Protein AF-F7S5W4-F1 (afdb_monomer_lite)

pLDDT: mean 84.62, std 13.8, range [49.19, 97.88]

Radius of gyration: 16.65 Å; chains: 1; bounding box: 28×37×46 Å

Structure (mmCIF, N/CA/C/O backbone):
data_AF-F7S5W4-F1
#
_entry.id   AF-F7S5W4-F1
#
loop_
_atom_site.group_PDB
_atom_site.id
_atom_site.type_symbol
_atom_site.label_atom_id
_atom_site.label_alt_id
_atom_site.label_comp_id
_atom_site.label_asym_id
_atom_site.labe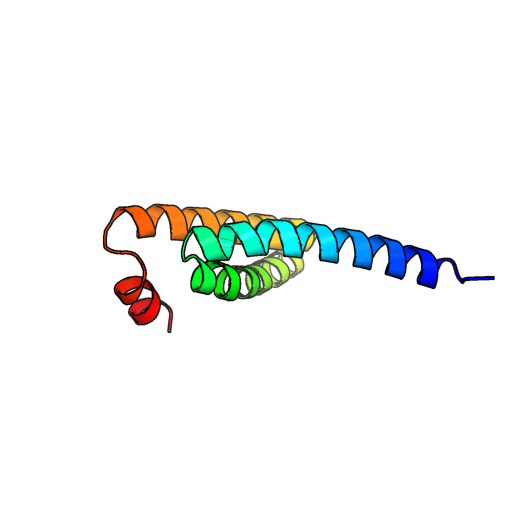l_entity_id
_atom_site.label_seq_id
_atom_site.pdbx_PDB_ins_code
_atom_site.Cartn_x
_atom_site.Cartn_y
_atom_site.Cartn_z
_atom_site.occupancy
_atom_site.B_iso_or_equiv
_atom_site.auth_seq_id
_atom_site.auth_comp_id
_atom_site.auth_asym_id
_atom_site.auth_atom_id
_atom_site.pdbx_PDB_model_num
ATOM 1 N N . MET A 1 1 ? 15.242 20.021 -23.450 1.00 71.19 1 MET A N 1
ATOM 2 C CA . MET A 1 1 ? 14.215 18.959 -23.553 1.00 71.19 1 MET A CA 1
ATOM 3 C C . MET A 1 1 ? 14.352 18.057 -22.336 1.00 71.19 1 MET A C 1
ATOM 5 O O . MET A 1 1 ? 15.481 17.756 -21.970 1.00 71.19 1 MET A O 1
ATOM 9 N N . PHE A 1 2 ? 13.257 17.702 -21.661 1.00 76.38 2 PHE A N 1
ATOM 10 C CA . PHE A 1 2 ? 13.307 16.795 -20.507 1.00 76.38 2 PHE A CA 1
ATOM 11 C C . PHE A 1 2 ? 13.799 15.408 -20.948 1.00 76.38 2 PHE A C 1
ATOM 13 O O . PHE A 1 2 ? 13.385 14.915 -21.994 1.00 76.38 2 PHE A O 1
ATOM 20 N N . SER A 1 3 ? 14.683 14.785 -20.164 1.00 88.94 3 SER A N 1
ATOM 21 C CA . SER A 1 3 ? 15.078 13.389 -20.391 1.00 88.94 3 SER A CA 1
ATOM 22 C C . SER A 1 3 ? 13.878 12.463 -20.166 1.00 88.94 3 SER A C 1
ATOM 24 O O . SER A 1 3 ? 13.040 12.744 -19.305 1.00 88.94 3 SER A O 1
ATOM 26 N N . ALA A 1 4 ? 13.816 11.336 -20.882 1.00 89.69 4 ALA A N 1
ATOM 27 C CA . ALA A 1 4 ? 12.793 10.304 -20.681 1.00 89.69 4 ALA A CA 1
ATOM 28 C C . ALA A 1 4 ? 12.708 9.847 -19.210 1.00 89.69 4 ALA A C 1
ATOM 30 O O . ALA A 1 4 ? 11.623 9.599 -18.690 1.00 89.69 4 ALA A O 1
ATOM 31 N N . PHE A 1 5 ? 13.843 9.836 -18.503 1.00 91.56 5 PHE A N 1
ATOM 32 C CA . PHE A 1 5 ? 13.892 9.581 -17.062 1.00 91.56 5 PHE A CA 1
ATOM 33 C C . PHE A 1 5 ? 13.095 10.615 -16.250 1.00 91.56 5 PHE A C 1
ATOM 35 O O . PHE A 1 5 ? 12.330 10.256 -15.359 1.00 91.56 5 PHE A O 1
ATOM 42 N N . MET A 1 6 ? 13.236 11.900 -16.587 1.00 94.50 6 MET A N 1
ATOM 43 C CA . MET A 1 6 ? 12.578 12.999 -15.878 1.00 94.50 6 MET A CA 1
ATOM 44 C C . MET A 1 6 ? 11.060 12.970 -16.095 1.00 94.50 6 MET A C 1
ATOM 46 O O . MET A 1 6 ? 10.308 13.241 -15.163 1.00 94.50 6 MET A O 1
ATOM 50 N N . LEU A 1 7 ? 10.609 12.577 -17.292 1.00 95.31 7 LEU A N 1
ATOM 51 C CA . LEU A 1 7 ? 9.188 12.372 -17.591 1.00 95.31 7 LEU A CA 1
ATOM 52 C C . LEU A 1 7 ? 8.593 11.214 -16.780 1.00 95.31 7 LEU A C 1
ATOM 54 O O . LEU A 1 7 ? 7.533 11.379 -16.180 1.00 95.31 7 LEU A O 1
ATOM 58 N N . ASN A 1 8 ? 9.290 10.076 -16.698 1.00 94.88 8 ASN A N 1
ATOM 59 C CA . ASN A 1 8 ? 8.838 8.940 -15.890 1.00 94.88 8 ASN A CA 1
ATOM 60 C C . ASN A 1 8 ? 8.782 9.282 -14.397 1.00 94.88 8 ASN A C 1
ATOM 62 O O . ASN A 1 8 ? 7.829 8.901 -13.721 1.00 94.88 8 ASN A O 1
ATOM 66 N N . ALA A 1 9 ? 9.767 10.028 -13.888 1.00 95.00 9 ALA A N 1
ATOM 67 C CA . ALA A 1 9 ? 9.778 10.483 -12.500 1.00 95.00 9 ALA A CA 1
ATOM 68 C C . ALA A 1 9 ? 8.587 11.406 -12.195 1.00 95.00 9 ALA A C 1
ATOM 70 O O . ALA A 1 9 ? 7.905 11.213 -11.189 1.00 95.00 9 ALA A O 1
ATOM 71 N N . TRP A 1 10 ? 8.291 12.357 -13.087 1.00 96.06 10 TRP A N 1
ATOM 72 C CA . TRP A 1 10 ? 7.116 13.226 -12.970 1.00 96.06 10 TRP A CA 1
ATOM 73 C C . TRP A 1 10 ? 5.804 12.439 -13.003 1.00 96.06 10 TRP A C 1
ATOM 75 O O . TRP A 1 10 ? 4.935 12.662 -12.161 1.00 96.06 10 TRP A O 1
ATOM 85 N N . ALA A 1 11 ? 5.670 11.491 -13.933 1.00 96.25 11 ALA A N 1
ATOM 86 C CA . ALA A 1 11 ? 4.479 10.656 -14.043 1.00 96.25 11 ALA A CA 1
ATOM 87 C C . ALA A 1 11 ? 4.271 9.795 -12.787 1.00 96.25 11 ALA A C 1
ATOM 89 O O . ALA A 1 11 ? 3.190 9.807 -12.199 1.00 96.25 11 ALA A O 1
ATOM 90 N N . ALA A 1 12 ? 5.317 9.100 -12.332 1.00 96.19 12 ALA A N 1
ATOM 91 C CA . ALA A 1 12 ? 5.263 8.282 -11.125 1.00 96.19 12 ALA A CA 1
ATOM 92 C C . ALA A 1 12 ? 4.959 9.129 -9.878 1.00 96.19 12 ALA A C 1
ATOM 94 O O . ALA A 1 12 ? 4.101 8.756 -9.079 1.00 96.19 12 ALA A O 1
ATOM 95 N N . GLY A 1 13 ? 5.602 10.291 -9.738 1.00 96.94 13 GLY A N 1
ATOM 96 C CA . GLY A 1 13 ? 5.380 11.208 -8.621 1.00 96.94 13 GLY A CA 1
ATOM 97 C C . GLY A 1 13 ? 3.942 11.721 -8.552 1.00 96.94 13 GLY A C 1
ATOM 98 O O . GLY A 1 13 ? 3.346 11.708 -7.478 1.00 96.94 13 GLY A O 1
ATOM 99 N N . LEU A 1 14 ? 3.351 12.102 -9.689 1.00 97.25 14 LEU A N 1
ATOM 100 C CA . LEU A 1 14 ? 1.953 12.545 -9.747 1.00 97.25 14 LEU A CA 1
ATOM 101 C C . LEU A 1 14 ? 0.978 11.427 -9.364 1.00 97.25 14 LEU A C 1
ATOM 103 O O . LEU A 1 14 ? 0.056 11.659 -8.581 1.00 97.25 14 LEU A O 1
ATOM 107 N N . ILE A 1 15 ? 1.204 10.209 -9.861 1.00 97.44 15 ILE A N 1
ATOM 108 C CA . ILE A 1 15 ? 0.379 9.045 -9.510 1.00 97.44 15 ILE A CA 1
ATOM 109 C C . ILE A 1 15 ? 0.457 8.772 -8.002 1.00 97.44 15 ILE A C 1
ATOM 111 O O . ILE A 1 15 ? -0.574 8.610 -7.343 1.00 97.44 15 ILE A O 1
ATOM 115 N N . VAL A 1 16 ? 1.664 8.762 -7.430 1.00 96.56 16 VAL A N 1
ATOM 116 C CA . VAL A 1 16 ? 1.863 8.534 -5.991 1.00 96.56 16 VAL A CA 1
ATOM 117 C C . VAL A 1 16 ? 1.254 9.665 -5.157 1.00 96.56 16 VAL A C 1
ATOM 119 O O . VAL A 1 16 ? 0.609 9.389 -4.152 1.00 96.56 16 VAL A O 1
ATOM 122 N N . ALA A 1 17 ? 1.378 10.925 -5.576 1.00 97.19 17 ALA A N 1
ATOM 123 C CA . ALA A 1 17 ? 0.818 12.065 -4.850 1.00 97.19 17 ALA A CA 1
ATOM 124 C C . ALA A 1 17 ? -0.717 12.007 -4.767 1.00 97.19 17 ALA A C 1
ATOM 126 O O . ALA A 1 17 ? -1.289 12.179 -3.689 1.00 97.19 17 ALA A O 1
ATOM 127 N N . VAL A 1 18 ? -1.386 11.711 -5.887 1.00 97.88 18 VAL A N 1
ATOM 128 C CA . VAL A 1 18 ? -2.852 11.585 -5.928 1.00 97.88 18 VAL A CA 1
ATOM 129 C C . VAL A 1 18 ? -3.316 10.393 -5.093 1.00 97.88 18 VAL A C 1
ATOM 131 O O . VAL A 1 18 ? -4.220 10.528 -4.267 1.00 97.88 18 VAL A O 1
ATOM 134 N N . THR A 1 19 ? -2.683 9.231 -5.267 1.00 96.81 19 THR A N 1
ATOM 135 C CA . THR A 1 19 ? -3.048 8.019 -4.516 1.00 96.81 19 THR A CA 1
ATOM 136 C C . THR A 1 19 ? -2.822 8.193 -3.013 1.00 96.81 19 THR A C 1
ATOM 138 O O . THR A 1 19 ? -3.725 7.891 -2.234 1.00 96.81 19 THR A O 1
ATOM 141 N N . ALA A 1 20 ? -1.683 8.751 -2.594 1.00 94.81 20 ALA A N 1
ATOM 142 C CA . ALA A 1 20 ? -1.388 9.031 -1.190 1.00 94.81 20 ALA A CA 1
ATOM 143 C C . ALA A 1 20 ? -2.378 10.032 -0.573 1.00 94.81 20 ALA A C 1
ATOM 145 O O . ALA A 1 20 ? -2.817 9.825 0.557 1.00 94.81 20 ALA A O 1
ATOM 146 N N . GLY A 1 21 ? -2.779 11.074 -1.311 1.00 96.31 21 GLY A N 1
ATOM 147 C CA . GLY A 1 21 ? -3.784 12.038 -0.853 1.00 96.31 21 GLY A CA 1
ATOM 148 C C . GLY A 1 21 ? -5.149 11.392 -0.600 1.00 96.31 21 GLY A C 1
ATOM 149 O O . GLY A 1 21 ? -5.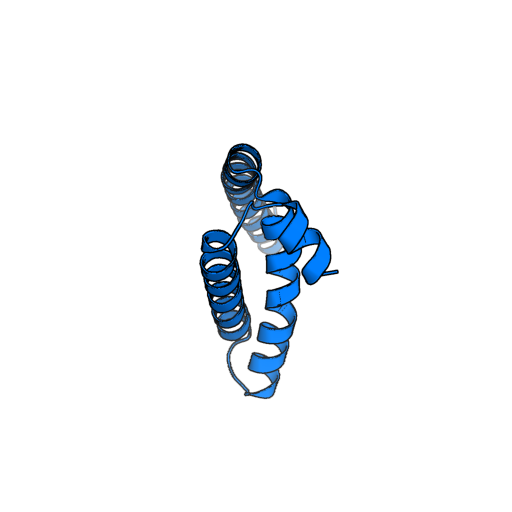735 11.571 0.469 1.00 96.31 21 GLY A O 1
ATOM 150 N N . VAL A 1 22 ? -5.632 10.581 -1.548 1.00 97.00 22 VAL A N 1
ATOM 151 C CA . VAL A 1 22 ? -6.919 9.874 -1.418 1.00 97.00 22 VAL A CA 1
ATOM 152 C C . VAL A 1 22 ? -6.873 8.853 -0.282 1.00 97.00 22 VAL A C 1
ATOM 154 O O . VAL A 1 22 ? -7.764 8.834 0.566 1.00 97.00 22 VAL A O 1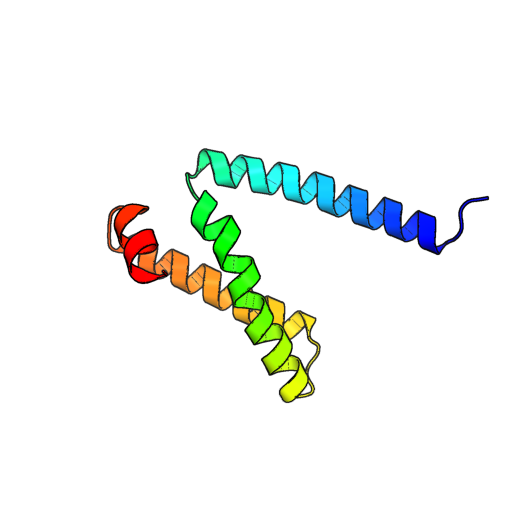
ATOM 157 N N . VAL A 1 23 ? -5.831 8.019 -0.226 1.00 94.25 23 VAL A N 1
ATOM 158 C CA . VAL A 1 23 ? -5.682 7.006 0.829 1.00 94.25 23 VAL A CA 1
ATOM 159 C C . VAL A 1 23 ? -5.553 7.670 2.201 1.00 94.25 23 VAL A C 1
ATOM 161 O O . VAL A 1 23 ? -6.238 7.262 3.137 1.00 94.25 23 VAL A O 1
ATOM 164 N N . GLY A 1 24 ? -4.745 8.727 2.316 1.00 92.81 24 GLY A N 1
ATOM 165 C CA . GLY A 1 24 ? -4.545 9.476 3.557 1.00 92.81 24 GLY A CA 1
ATOM 166 C C . GLY A 1 24 ? -5.843 10.066 4.111 1.00 92.81 24 GLY A C 1
ATOM 167 O O . GLY A 1 24 ? -6.106 9.945 5.307 1.00 92.81 24 GLY A O 1
ATOM 168 N N . PHE A 1 25 ? -6.703 10.611 3.247 1.00 94.94 25 PHE A N 1
ATOM 169 C CA . PHE A 1 25 ? -8.022 11.111 3.645 1.00 94.94 25 PHE A CA 1
ATOM 170 C C . PHE A 1 25 ? -8.872 10.026 4.330 1.00 94.94 25 PHE A C 1
ATOM 172 O O . PHE A 1 25 ? -9.414 10.245 5.416 1.00 94.94 25 PHE A O 1
ATOM 179 N N . PHE A 1 26 ? -8.934 8.821 3.753 1.00 91.31 26 PHE A N 1
ATOM 180 C CA . PHE A 1 26 ? -9.666 7.700 4.356 1.00 91.31 26 PHE A CA 1
ATOM 181 C C . PHE A 1 26 ? -9.007 7.161 5.626 1.00 91.31 26 PHE A C 1
ATOM 183 O O . PHE A 1 26 ? -9.715 6.748 6.546 1.00 91.31 26 PHE A O 1
ATOM 190 N N . VAL A 1 27 ? -7.674 7.161 5.690 1.00 90.62 27 VAL A N 1
ATOM 191 C CA . VAL A 1 27 ? -6.922 6.749 6.883 1.00 90.62 27 VAL A CA 1
ATOM 192 C C . VAL A 1 27 ? -7.268 7.644 8.073 1.00 90.62 27 VAL A C 1
ATOM 194 O O . VAL A 1 27 ? -7.535 7.120 9.155 1.00 90.62 27 VAL A O 1
ATOM 197 N N . VAL A 1 28 ? -7.332 8.964 7.869 1.00 92.06 28 VAL A N 1
ATOM 198 C CA . VAL A 1 28 ? -7.709 9.930 8.914 1.00 92.06 28 VAL A CA 1
ATOM 199 C C . VAL A 1 28 ? -9.163 9.735 9.341 1.00 92.06 28 VAL A C 1
ATOM 201 O O . VAL A 1 28 ? -9.429 9.591 10.532 1.00 92.06 28 VAL A O 1
ATOM 204 N N . LEU A 1 29 ? -10.100 9.653 8.389 1.00 91.44 29 LEU A N 1
ATOM 205 C CA . LEU A 1 29 ? -11.524 9.465 8.699 1.00 91.44 29 LEU A CA 1
ATOM 206 C C . LEU A 1 29 ? -11.821 8.157 9.447 1.00 91.44 29 LEU A C 1
ATOM 208 O O . LEU A 1 29 ? -12.776 8.099 10.217 1.00 91.44 29 LEU A O 1
ATOM 212 N N . ARG A 1 30 ? -11.033 7.102 9.212 1.00 84.81 30 ARG A N 1
ATOM 213 C CA . ARG A 1 30 ? -11.195 5.796 9.872 1.00 84.81 30 ARG A CA 1
ATOM 214 C C . ARG A 1 30 ? -10.381 5.639 11.158 1.00 84.81 30 ARG A C 1
ATOM 216 O O . ARG A 1 30 ? -10.458 4.568 11.753 1.00 84.81 30 ARG A O 1
ATOM 223 N N . GLY A 1 31 ? -9.580 6.631 11.556 1.00 84.69 31 GLY A N 1
ATOM 224 C CA . GLY A 1 31 ? -8.653 6.491 12.690 1.00 84.69 31 GLY A CA 1
ATOM 225 C C . GLY A 1 31 ? -7.586 5.404 12.477 1.00 84.69 31 GLY A C 1
ATOM 226 O O . GLY A 1 31 ? -7.033 4.864 13.425 1.00 84.69 31 GLY A O 1
ATOM 227 N N . ALA A 1 32 ? -7.281 5.042 11.228 1.00 84.56 32 ALA A N 1
ATOM 228 C CA . ALA A 1 32 ? -6.438 3.890 10.893 1.00 84.56 32 ALA A CA 1
ATOM 229 C C . ALA A 1 32 ? -4.951 4.256 10.695 1.00 84.56 32 ALA A C 1
ATOM 231 O O . ALA A 1 32 ? -4.242 3.596 9.931 1.00 84.56 32 ALA A O 1
ATOM 232 N N . SER A 1 33 ? -4.468 5.321 11.342 1.00 85.31 33 SER A N 1
ATOM 233 C CA . SER A 1 33 ? -3.116 5.871 11.137 1.00 85.31 33 SER A CA 1
ATOM 234 C C . SER A 1 33 ? -2.007 4.868 11.466 1.00 85.31 33 SER A C 1
ATOM 236 O O . SER A 1 33 ? -1.043 4.749 10.711 1.00 85.31 33 SER A O 1
ATOM 238 N N . PHE A 1 34 ? -2.175 4.084 12.534 1.00 82.06 34 PHE A N 1
ATOM 239 C CA . PHE A 1 34 ? -1.222 3.040 12.910 1.00 82.06 34 PHE A CA 1
ATOM 240 C C . PHE A 1 34 ? -1.129 1.939 11.847 1.00 82.06 34 PHE A C 1
ATOM 242 O O . PHE A 1 34 ? -0.035 1.575 11.425 1.00 82.06 34 PHE A O 1
ATOM 249 N N . ALA A 1 35 ? -2.273 1.452 11.355 1.00 83.88 35 ALA A N 1
ATOM 250 C CA . ALA A 1 35 ? -2.311 0.450 10.293 1.00 83.88 35 ALA A CA 1
ATOM 251 C C . ALA A 1 35 ? -1.651 0.968 9.004 1.00 83.88 35 ALA A C 1
ATOM 253 O O . ALA A 1 35 ? -0.905 0.233 8.359 1.00 83.88 35 ALA A O 1
ATOM 254 N N . ALA A 1 36 ? -1.871 2.241 8.659 1.00 87.31 36 ALA A N 1
ATOM 255 C CA . ALA A 1 36 ? -1.238 2.875 7.505 1.00 87.31 36 ALA A CA 1
ATOM 256 C C . ALA A 1 36 ? 0.291 2.989 7.643 1.00 87.31 36 ALA A C 1
ATOM 258 O O . ALA A 1 36 ? 0.997 2.893 6.641 1.00 87.31 36 ALA A O 1
ATOM 259 N N . HIS A 1 37 ? 0.805 3.160 8.864 1.00 86.94 37 HIS A N 1
ATOM 260 C CA . HIS A 1 37 ? 2.243 3.196 9.124 1.00 86.94 37 HIS A CA 1
ATOM 261 C C . HIS A 1 37 ? 2.870 1.797 9.165 1.00 86.94 37 HIS A C 1
ATOM 263 O O . HIS A 1 37 ? 3.905 1.586 8.544 1.00 86.94 37 HIS A O 1
ATOM 269 N N . ALA A 1 38 ? 2.245 0.844 9.863 1.00 87.50 38 ALA A N 1
ATOM 270 C CA . ALA A 1 38 ? 2.811 -0.480 10.133 1.00 87.50 38 ALA A CA 1
ATOM 271 C C . ALA A 1 38 ? 2.743 -1.435 8.930 1.00 87.50 38 ALA A C 1
ATOM 273 O O . ALA A 1 38 ? 3.646 -2.249 8.725 1.00 87.50 38 ALA A O 1
ATOM 274 N N . LEU A 1 39 ? 1.688 -1.342 8.115 1.00 88.19 39 LEU A N 1
ATOM 275 C CA . LEU A 1 39 ? 1.460 -2.275 7.011 1.00 88.19 39 LEU A CA 1
ATOM 276 C C . LEU A 1 39 ? 2.597 -2.271 5.965 1.00 88.19 39 LEU A C 1
ATOM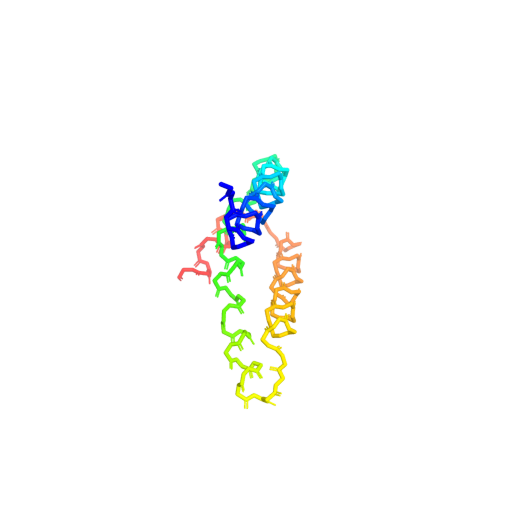 278 O O . LEU A 1 39 ? 3.057 -3.362 5.628 1.00 88.19 39 LEU A O 1
ATOM 282 N N . PRO A 1 40 ? 3.119 -1.118 5.488 1.00 88.81 40 PRO A N 1
ATOM 283 C CA . PRO A 1 40 ? 4.252 -1.091 4.560 1.00 88.81 40 PRO A CA 1
ATOM 284 C C . PRO A 1 40 ? 5.494 -1.815 5.091 1.00 88.81 40 PRO A C 1
ATOM 286 O O . PRO A 1 40 ? 6.088 -2.611 4.362 1.00 88.81 40 PRO A O 1
ATOM 289 N N . LEU A 1 41 ? 5.847 -1.611 6.367 1.00 88.75 41 LEU A N 1
ATOM 290 C CA . LEU A 1 41 ? 6.999 -2.272 6.994 1.00 88.75 41 LEU A CA 1
ATOM 291 C C . LEU A 1 41 ? 6.834 -3.795 7.005 1.00 88.75 41 LEU A C 1
ATOM 293 O O . LEU A 1 41 ? 7.790 -4.516 6.730 1.00 88.75 41 LEU A O 1
ATOM 297 N N . GLY A 1 42 ? 5.612 -4.279 7.241 1.00 87.31 42 GLY A N 1
ATOM 298 C CA . GLY A 1 42 ? 5.285 -5.703 7.178 1.00 87.31 42 GLY A CA 1
ATOM 299 C C . GLY A 1 42 ? 5.403 -6.317 5.777 1.00 87.31 42 GLY A C 1
ATOM 300 O O . GLY A 1 42 ? 5.556 -7.531 5.660 1.00 87.31 42 GLY A O 1
ATOM 301 N N . THR A 1 43 ? 5.384 -5.515 4.705 1.00 90.00 43 THR A N 1
ATOM 302 C CA . THR A 1 43 ? 5.506 -6.027 3.327 1.00 90.00 43 THR A CA 1
ATOM 303 C C . THR A 1 43 ? 6.947 -6.223 2.852 1.00 90.00 43 THR A C 1
ATOM 305 O O . THR A 1 43 ? 7.183 -7.066 1.983 1.00 90.00 43 THR A O 1
ATOM 308 N N . PHE A 1 44 ? 7.928 -5.515 3.428 1.00 90.00 44 PHE A N 1
ATOM 309 C CA . PHE A 1 44 ? 9.339 -5.656 3.037 1.00 90.00 44 PHE A CA 1
ATOM 310 C C . PHE A 1 44 ? 9.911 -7.064 3.276 1.00 90.00 44 PHE A C 1
ATOM 312 O O . PHE A 1 44 ? 10.568 -7.583 2.369 1.00 90.00 44 PHE A O 1
ATOM 319 N N . PRO A 1 45 ? 9.629 -7.743 4.409 1.00 91.00 45 PRO A N 1
ATOM 320 C CA . PRO A 1 45 ? 9.991 -9.148 4.587 1.00 91.00 45 PRO A CA 1
ATOM 321 C C . PRO A 1 45 ? 9.404 -10.058 3.501 1.00 91.00 45 PRO A C 1
ATOM 323 O O . PRO A 1 45 ? 10.074 -10.982 3.051 1.00 91.00 45 PRO A O 1
ATOM 326 N N . GLY A 1 46 ? 8.188 -9.771 3.026 1.00 88.88 46 GLY A N 1
ATOM 327 C CA . GLY A 1 46 ? 7.562 -10.508 1.927 1.00 88.88 46 GLY A CA 1
ATOM 328 C C . GLY A 1 46 ? 8.282 -10.330 0.594 1.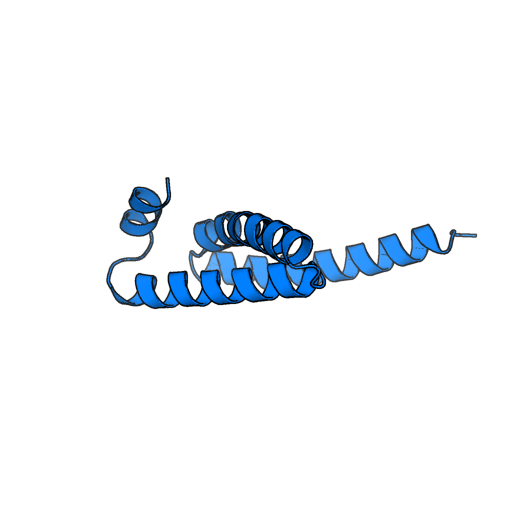00 88.88 46 GLY A C 1
ATOM 329 O O . GLY A 1 46 ? 8.443 -11.294 -0.153 1.00 88.88 46 GLY A O 1
ATOM 330 N N . ALA A 1 47 ? 8.780 -9.123 0.316 1.00 91.88 47 ALA A N 1
ATOM 331 C CA . ALA A 1 47 ? 9.639 -8.871 -0.840 1.00 91.88 47 ALA A CA 1
ATOM 332 C C . ALA A 1 47 ? 10.936 -9.689 -0.757 1.00 91.88 47 ALA A C 1
ATOM 334 O O . ALA A 1 47 ? 11.312 -10.350 -1.724 1.00 91.88 47 ALA A O 1
ATOM 335 N N . ALA A 1 48 ? 11.586 -9.686 0.412 1.00 92.56 48 ALA A N 1
ATOM 336 C CA . ALA A 1 48 ? 12.807 -10.450 0.652 1.00 92.56 48 ALA A CA 1
ATOM 337 C C . ALA A 1 48 ? 12.572 -11.964 0.514 1.00 92.56 48 ALA A C 1
ATOM 339 O O . ALA A 1 48 ? 13.358 -12.655 -0.134 1.00 92.56 48 ALA A O 1
ATOM 340 N N . ALA A 1 49 ? 11.459 -12.474 1.046 1.00 90.62 49 ALA A N 1
ATOM 341 C CA . ALA A 1 49 ? 11.066 -13.872 0.904 1.00 90.62 49 ALA A CA 1
ATOM 342 C C . ALA A 1 49 ? 10.805 -14.258 -0.562 1.00 90.62 49 ALA A C 1
ATOM 344 O O . ALA A 1 49 ? 11.247 -15.317 -1.001 1.00 90.62 49 ALA A O 1
ATOM 345 N N . ALA A 1 50 ? 10.145 -13.399 -1.345 1.00 92.69 50 ALA A N 1
ATOM 346 C CA . ALA A 1 50 ? 9.936 -13.651 -2.771 1.00 92.69 50 ALA A CA 1
ATOM 347 C C . ALA A 1 50 ? 11.254 -13.704 -3.551 1.00 92.69 50 ALA A C 1
ATOM 349 O O . ALA A 1 50 ? 11.429 -14.605 -4.368 1.00 92.69 50 ALA A O 1
ATOM 350 N N . VAL A 1 51 ? 12.201 -12.808 -3.248 1.00 93.19 51 VAL A N 1
ATOM 351 C CA . VAL A 1 51 ? 13.547 -12.837 -3.842 1.00 93.19 51 VAL A CA 1
ATOM 352 C C . VAL A 1 51 ? 14.268 -14.147 -3.511 1.00 93.19 51 VAL A C 1
ATOM 354 O O . VAL A 1 51 ? 14.843 -14.757 -4.410 1.00 93.19 51 VAL A O 1
ATOM 357 N N . LEU A 1 52 ? 14.195 -14.621 -2.260 1.00 93.12 52 LEU A N 1
ATOM 358 C CA . LEU A 1 52 ? 14.786 -15.905 -1.847 1.00 93.12 52 LEU A CA 1
ATOM 359 C C . LEU A 1 52 ? 14.171 -17.106 -2.577 1.00 93.12 52 LEU A C 1
ATOM 361 O O . LEU A 1 52 ? 14.875 -18.062 -2.889 1.00 93.12 52 LEU A O 1
ATOM 365 N N . LEU A 1 53 ? 12.871 -17.053 -2.865 1.00 92.50 53 LEU A N 1
ATOM 366 C CA . LEU A 1 53 ? 12.148 -18.095 -3.596 1.00 92.50 53 LEU A CA 1
ATOM 367 C C . LEU A 1 53 ? 12.298 -17.983 -5.126 1.00 92.50 53 LEU A C 1
ATOM 369 O O . LEU A 1 53 ? 11.733 -18.801 -5.849 1.00 92.50 53 LEU A O 1
ATOM 373 N N . GLY A 1 54 ? 13.031 -16.984 -5.633 1.00 91.25 54 GLY A N 1
ATOM 374 C CA . GLY A 1 54 ? 13.195 -16.743 -7.072 1.00 91.25 54 GLY A CA 1
ATOM 375 C C . GLY A 1 54 ? 11.938 -16.201 -7.766 1.00 91.25 54 GLY A C 1
ATOM 376 O O . GLY A 1 54 ? 11.816 -16.290 -8.987 1.00 91.25 54 GLY A O 1
ATOM 377 N N . ILE A 1 55 ? 10.992 -15.650 -7.003 1.00 93.38 55 ILE A N 1
ATOM 378 C CA . ILE A 1 55 ? 9.730 -15.082 -7.491 1.00 93.38 55 ILE A CA 1
ATOM 379 C C . ILE A 1 55 ? 9.876 -13.557 -7.624 1.00 93.38 55 ILE A C 1
ATOM 381 O O . ILE A 1 55 ? 10.694 -12.924 -6.956 1.00 93.38 55 ILE A O 1
ATOM 385 N N . ALA A 1 56 ? 9.058 -12.939 -8.481 1.00 92.38 56 ALA A N 1
ATOM 386 C CA . ALA A 1 56 ? 8.992 -11.487 -8.614 1.00 92.38 56 ALA A CA 1
ATOM 387 C C . ALA A 1 56 ? 8.765 -10.793 -7.245 1.00 92.38 56 ALA A C 1
ATOM 389 O O . ALA A 1 56 ? 7.788 -11.113 -6.558 1.00 92.38 56 ALA A O 1
ATOM 390 N N . PRO A 1 57 ? 9.584 -9.790 -6.862 1.00 90.12 57 PRO A N 1
ATOM 391 C CA . PRO A 1 57 ? 9.452 -9.089 -5.579 1.00 90.12 57 PRO A CA 1
ATOM 392 C C . PRO A 1 57 ? 8.080 -8.439 -5.377 1.00 90.12 57 PRO A C 1
ATOM 394 O O . PRO A 1 57 ? 7.559 -8.408 -4.264 1.00 90.12 57 PRO A O 1
ATOM 397 N N . SER A 1 58 ? 7.465 -7.961 -6.464 1.00 90.94 58 SER A N 1
ATOM 398 C CA . SER A 1 58 ? 6.118 -7.384 -6.460 1.00 90.94 58 SER A CA 1
ATOM 399 C C . SER A 1 58 ? 5.056 -8.377 -5.982 1.00 90.94 58 SER A C 1
ATOM 401 O O . SER A 1 58 ? 4.140 -7.981 -5.262 1.00 90.94 58 SER A O 1
ATOM 403 N N . ALA A 1 59 ? 5.199 -9.665 -6.312 1.00 89.69 59 ALA A N 1
ATOM 404 C CA . ALA A 1 59 ? 4.299 -10.712 -5.835 1.00 89.69 59 ALA A CA 1
ATOM 405 C C . ALA A 1 59 ? 4.471 -10.960 -4.327 1.00 89.69 59 ALA A C 1
ATOM 407 O O . ALA A 1 59 ? 3.482 -11.159 -3.625 1.00 89.69 59 ALA A O 1
ATOM 408 N N . GLY A 1 60 ? 5.704 -10.876 -3.815 1.00 89.75 60 GLY A N 1
ATOM 409 C CA . GLY A 1 60 ? 6.002 -10.976 -2.384 1.00 89.75 60 GLY A CA 1
ATOM 410 C C . GLY A 1 60 ? 5.397 -9.842 -1.563 1.00 89.75 60 GLY A C 1
ATOM 411 O O . GLY A 1 60 ? 4.725 -10.092 -0.562 1.00 89.75 60 GLY A O 1
ATOM 412 N N . VAL A 1 61 ? 5.577 -8.601 -2.027 1.00 91.31 61 VAL A N 1
ATOM 413 C CA . VAL A 1 61 ? 4.976 -7.403 -1.415 1.00 91.31 61 VAL A CA 1
ATOM 414 C C . VAL A 1 61 ? 3.452 -7.504 -1.420 1.00 91.31 61 VAL A C 1
ATOM 416 O O . VAL A 1 61 ? 2.821 -7.272 -0.390 1.00 91.31 61 VAL A O 1
ATOM 419 N N . ALA A 1 62 ? 2.853 -7.886 -2.552 1.00 91.56 62 ALA A N 1
ATOM 420 C CA . ALA A 1 62 ? 1.405 -8.034 -2.667 1.00 91.56 62 ALA A CA 1
ATOM 421 C C . ALA A 1 62 ? 0.866 -9.135 -1.740 1.00 91.56 62 ALA A C 1
ATOM 423 O O . ALA A 1 62 ? -0.109 -8.908 -1.025 1.00 91.56 62 ALA A O 1
ATOM 424 N N . GLY A 1 63 ? 1.518 -10.300 -1.704 1.00 92.12 63 GLY A N 1
ATOM 425 C CA . GLY A 1 63 ? 1.119 -11.423 -0.857 1.00 92.12 63 GLY A CA 1
ATOM 426 C C . GLY A 1 63 ? 1.167 -11.083 0.633 1.00 92.12 63 GLY A C 1
ATOM 427 O O . GLY A 1 63 ? 0.178 -11.273 1.342 1.00 92.12 63 GLY A O 1
ATOM 428 N N . PHE A 1 64 ? 2.280 -10.514 1.105 1.00 88.94 64 PHE A N 1
ATOM 429 C CA . PHE A 1 64 ? 2.404 -10.096 2.505 1.00 88.94 64 PHE A CA 1
ATOM 430 C C . PHE A 1 64 ? 1.506 -8.906 2.852 1.00 88.94 64 PHE A C 1
ATOM 432 O O . PHE A 1 64 ? 0.953 -8.863 3.948 1.00 88.94 64 PHE A O 1
ATOM 439 N N . GLY A 1 65 ? 1.311 -7.965 1.926 1.00 91.06 65 GLY A N 1
ATOM 440 C CA . GLY A 1 65 ? 0.378 -6.854 2.109 1.00 91.06 65 GLY A CA 1
ATOM 441 C C . GLY A 1 65 ? -1.057 -7.339 2.296 1.00 91.06 65 GLY A C 1
ATOM 442 O O . GLY A 1 65 ? -1.725 -6.930 3.244 1.00 91.06 65 GLY A O 1
ATOM 443 N N . LEU A 1 66 ? -1.514 -8.270 1.453 1.00 91.62 66 LEU A N 1
ATOM 444 C CA . LEU A 1 66 ? -2.834 -8.890 1.590 1.00 91.62 66 LEU A CA 1
ATOM 445 C C . LEU A 1 66 ? -2.963 -9.648 2.914 1.00 91.62 66 LEU A C 1
ATOM 447 O O . LEU A 1 66 ? -3.957 -9.472 3.619 1.00 91.62 66 LEU A O 1
ATOM 451 N N . ALA A 1 67 ? -1.949 -10.434 3.283 1.00 90.50 67 ALA A N 1
ATOM 452 C CA . ALA A 1 67 ? -1.927 -11.138 4.561 1.00 90.50 67 ALA A CA 1
ATOM 453 C C . ALA A 1 67 ? -2.015 -10.165 5.752 1.00 90.50 67 ALA A C 1
ATOM 455 O O . ALA A 1 67 ? -2.807 -10.389 6.667 1.00 90.50 67 ALA A O 1
ATOM 456 N N . GLY A 1 68 ? -1.274 -9.053 5.712 1.00 87.00 68 GLY A N 1
ATOM 457 C CA . GLY A 1 68 ? -1.313 -8.006 6.734 1.00 87.00 68 GLY A CA 1
ATOM 458 C C . GLY A 1 68 ? -2.684 -7.336 6.846 1.00 87.00 68 GLY A C 1
ATOM 459 O O . GLY A 1 68 ? -3.204 -7.184 7.951 1.00 87.00 68 GLY A O 1
ATOM 460 N N . VAL A 1 69 ? -3.327 -7.005 5.721 1.00 87.25 69 VAL A N 1
ATOM 461 C CA . VAL A 1 69 ? -4.688 -6.433 5.714 1.00 87.25 69 VAL A CA 1
ATOM 462 C C . VAL A 1 69 ? -5.705 -7.415 6.296 1.00 87.25 69 VAL A C 1
ATOM 464 O O . VAL A 1 69 ? -6.531 -7.019 7.121 1.00 87.25 69 VAL A O 1
ATOM 467 N N . VAL A 1 70 ? -5.639 -8.692 5.911 1.00 88.31 70 VAL A N 1
ATOM 468 C CA . VAL A 1 70 ? -6.524 -9.740 6.444 1.00 88.31 70 VAL A CA 1
ATOM 469 C C . VAL A 1 70 ? -6.305 -9.929 7.944 1.00 88.31 70 VAL A C 1
ATOM 471 O O . VAL A 1 70 ? -7.282 -10.029 8.687 1.00 88.31 70 VAL A O 1
ATOM 474 N N . ALA A 1 71 ? -5.053 -9.917 8.406 1.00 85.75 71 ALA A N 1
ATOM 475 C CA . ALA A 1 71 ? -4.721 -10.017 9.822 1.00 85.75 71 ALA A CA 1
ATOM 476 C C . ALA A 1 71 ? -5.292 -8.836 10.622 1.00 85.75 71 ALA A C 1
ATOM 478 O O . ALA A 1 71 ? -5.995 -9.059 11.608 1.00 85.75 71 ALA A O 1
ATOM 479 N N . ILE A 1 72 ? -5.075 -7.596 10.165 1.00 83.25 72 ILE A N 1
ATOM 480 C CA . ILE A 1 72 ? -5.618 -6.382 10.803 1.00 83.25 72 ILE A CA 1
ATOM 481 C C . ILE A 1 72 ? -7.149 -6.431 10.838 1.00 83.25 72 ILE A C 1
ATOM 483 O O . ILE A 1 72 ? -7.760 -6.138 11.866 1.00 83.25 72 ILE A O 1
ATOM 487 N N . TRP A 1 73 ? -7.785 -6.843 9.742 1.00 82.25 73 TRP A N 1
ATOM 488 C CA . TRP A 1 73 ? -9.239 -6.957 9.658 1.00 82.25 73 TRP A CA 1
ATOM 489 C C . TRP A 1 73 ? -9.808 -8.033 10.594 1.00 82.25 73 TRP A C 1
ATOM 491 O O . TRP A 1 73 ? -10.832 -7.811 11.244 1.00 82.25 73 TRP A O 1
ATOM 501 N N . ALA A 1 74 ? -9.145 -9.186 10.697 1.00 83.69 74 ALA A N 1
ATOM 502 C CA . ALA A 1 74 ? -9.553 -10.269 11.585 1.00 83.69 74 ALA A CA 1
ATOM 503 C C . ALA A 1 74 ? -9.389 -9.890 13.067 1.00 83.69 74 ALA A C 1
ATOM 505 O O . ALA A 1 74 ? -10.274 -10.188 13.874 1.00 83.69 74 ALA A O 1
ATOM 506 N N . LEU A 1 75 ? -8.299 -9.199 13.419 1.00 77.44 75 LEU A N 1
ATOM 507 C CA . LEU A 1 75 ? -8.037 -8.732 14.784 1.00 77.44 75 LEU A CA 1
ATOM 508 C C . LEU A 1 75 ? -8.957 -7.572 15.189 1.00 77.44 75 LEU A C 1
ATOM 510 O O . LEU A 1 75 ? -9.485 -7.572 16.301 1.00 77.44 75 LEU A O 1
ATOM 514 N N . GLY A 1 76 ? -9.226 -6.633 14.276 1.00 68.62 76 GLY A N 1
ATOM 515 C CA . GLY A 1 76 ? -10.091 -5.474 14.521 1.00 68.62 76 GLY A CA 1
ATOM 516 C C . GLY A 1 76 ? -11.548 -5.827 14.850 1.00 68.62 76 GLY A C 1
ATOM 517 O O . GLY A 1 76 ? -12.270 -5.012 15.418 1.00 68.62 76 GLY A O 1
ATOM 518 N N . ARG A 1 77 ? -11.989 -7.060 14.561 1.00 62.34 77 ARG A N 1
ATOM 519 C CA . ARG A 1 77 ? -13.324 -7.569 14.925 1.00 62.34 77 ARG A CA 1
ATOM 520 C C . ARG A 1 77 ? -13.461 -7.992 16.394 1.00 62.34 77 ARG A C 1
ATOM 522 O O . ARG A 1 77 ? -14.585 -8.238 16.824 1.00 62.34 77 ARG A O 1
ATOM 529 N N . ARG A 1 78 ? -12.366 -8.108 17.162 1.00 56.19 78 ARG A N 1
ATOM 530 C CA . ARG A 1 78 ? -12.380 -8.685 18.525 1.00 56.19 78 ARG A CA 1
ATOM 531 C C . ARG A 1 78 ? -12.268 -7.683 19.689 1.00 56.19 78 ARG A C 1
ATOM 533 O O . ARG A 1 78 ? -12.357 -8.115 20.832 1.00 56.19 78 ARG A O 1
ATOM 540 N N . GLY A 1 79 ? -12.139 -6.373 19.462 1.00 49.19 79 GLY A N 1
ATOM 541 C CA . GLY A 1 79 ? -12.092 -5.395 20.561 1.00 49.19 79 GLY A CA 1
ATOM 542 C C . GLY A 1 79 ? -11.680 -3.989 20.127 1.00 49.19 79 GLY A C 1
ATOM 543 O O . GLY A 1 79 ? -11.151 -3.809 19.037 1.00 49.19 79 GLY A O 1
ATOM 544 N N . ARG A 1 80 ? -11.968 -2.989 20.975 1.00 53.31 80 ARG A N 1
ATOM 545 C CA . ARG A 1 80 ? -11.817 -1.550 20.681 1.00 53.31 80 ARG A CA 1
ATOM 546 C C . ARG A 1 80 ? -10.412 -1.215 20.131 1.00 53.31 80 ARG A C 1
ATOM 548 O O . ARG A 1 80 ? -9.423 -1.660 20.710 1.00 53.31 80 ARG A O 1
ATOM 555 N N . PRO A 1 81 ? -10.314 -0.403 19.064 1.00 55.84 81 PRO A N 1
ATOM 556 C CA . PRO A 1 81 ? -9.385 -0.672 17.960 1.00 55.84 81 PRO A CA 1
ATOM 557 C C . PRO A 1 8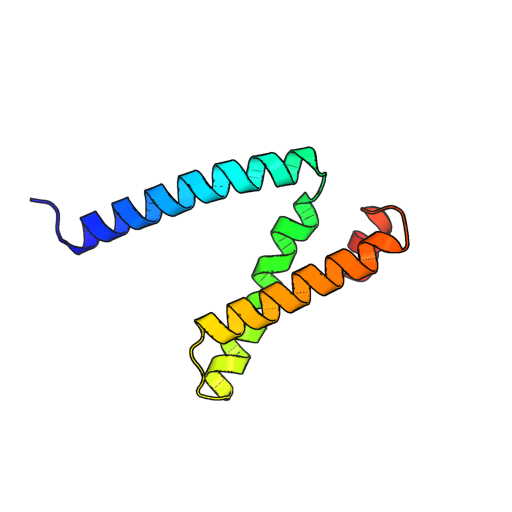1 ? -7.950 -0.164 18.147 1.00 55.84 81 PRO A C 1
ATOM 559 O O . PRO A 1 81 ? -7.077 -0.539 17.378 1.00 55.84 81 PRO A O 1
ATOM 562 N N . GLU A 1 82 ? -7.688 0.704 19.122 1.00 59.84 82 GLU A N 1
ATOM 563 C CA . GLU A 1 82 ? -6.459 1.514 19.100 1.00 59.84 82 GLU A CA 1
ATOM 564 C C . GLU A 1 82 ? -5.465 1.138 20.202 1.00 59.84 82 GLU A C 1
ATOM 566 O O . GLU A 1 82 ? -4.269 1.042 19.950 1.00 59.84 82 GLU A O 1
ATOM 571 N N . VAL A 1 83 ? -5.940 0.833 21.413 1.00 55.81 83 VAL A N 1
ATOM 572 C CA . VAL A 1 83 ? -5.048 0.562 22.555 1.00 55.81 83 VAL A CA 1
ATOM 573 C C . VAL A 1 83 ? -4.520 -0.872 22.530 1.00 55.81 83 VAL A C 1
ATOM 575 O O . VAL A 1 83 ? -3.340 -1.097 22.769 1.00 55.81 83 VAL A O 1
ATOM 578 N N . ALA A 1 84 ? -5.363 -1.852 22.191 1.00 53.06 84 ALA A N 1
ATOM 579 C CA . ALA A 1 84 ? -4.956 -3.257 22.179 1.00 53.06 84 ALA A CA 1
ATOM 580 C C . ALA A 1 84 ? -3.972 -3.568 21.039 1.00 53.06 84 ALA A C 1
ATOM 582 O O . ALA A 1 84 ? -3.050 -4.357 21.222 1.00 53.06 84 ALA A O 1
ATOM 583 N N . THR A 1 85 ? -4.131 -2.922 19.882 1.00 56.47 85 THR A N 1
ATOM 584 C CA . THR A 1 85 ? -3.241 -3.094 18.724 1.00 56.47 85 THR A CA 1
ATOM 585 C C . THR A 1 85 ? -1.919 -2.343 18.907 1.00 56.47 85 THR A C 1
ATOM 587 O O . THR A 1 85 ? -0.876 -2.883 18.554 1.00 56.47 85 THR A O 1
ATOM 590 N N . ALA A 1 86 ? -1.930 -1.163 19.540 1.00 51.09 86 ALA A N 1
ATOM 591 C CA . ALA A 1 86 ? -0.706 -0.436 19.888 1.00 51.09 86 ALA A CA 1
ATOM 592 C C . ALA A 1 86 ? 0.144 -1.158 20.950 1.00 51.09 86 ALA A C 1
ATOM 594 O O . ALA A 1 86 ? 1.365 -1.070 20.906 1.00 51.09 86 ALA A O 1
ATOM 595 N N . LEU A 1 87 ? -0.480 -1.889 21.883 1.00 54.81 87 LEU A N 1
ATOM 596 C CA . LEU A 1 87 ? 0.239 -2.612 22.940 1.00 54.81 87 LEU A CA 1
ATOM 597 C C . LEU A 1 87 ? 0.775 -3.990 22.513 1.00 54.81 87 LEU A C 1
ATOM 599 O O . LEU A 1 87 ? 1.589 -4.561 23.228 1.00 54.81 87 LEU A O 1
ATOM 603 N N . THR A 1 88 ? 0.277 -4.561 21.411 1.00 54.47 88 THR A N 1
ATOM 604 C CA . THR A 1 88 ? 0.617 -5.934 20.978 1.00 54.47 88 THR A CA 1
ATOM 605 C C . THR A 1 88 ? 1.551 -5.997 19.773 1.00 54.47 88 THR A C 1
ATOM 607 O O . THR A 1 88 ? 2.120 -7.055 19.519 1.00 54.47 88 THR A O 1
ATOM 610 N N . LEU A 1 89 ? 1.700 -4.898 19.027 1.00 53.97 89 LEU A N 1
ATOM 611 C CA . LEU A 1 89 ? 2.567 -4.811 17.845 1.00 53.97 89 LEU A CA 1
ATOM 612 C C . LEU A 1 89 ? 3.832 -3.962 18.059 1.00 53.97 89 LEU A C 1
ATOM 614 O O . LEU A 1 89 ? 4.584 -3.789 17.098 1.00 53.97 89 LEU A O 1
ATOM 618 N N . VAL A 1 90 ? 4.056 -3.437 19.273 1.00 52.78 90 VAL A N 1
ATOM 619 C CA . VAL A 1 90 ? 5.327 -2.811 19.690 1.00 52.78 90 VAL A CA 1
ATOM 620 C C . VAL A 1 90 ? 6.200 -3.812 20.431 1.00 52.78 90 VAL A C 1
ATOM 622 O O . VAL A 1 90 ? 5.633 -4.612 21.209 1.00 52.78 90 VAL A O 1
#

Sequence (90 aa):
MFSAFMLNAWAAGLIVAVTAGVVGFFVVLRGASFAAHALPLGTFPGAAAAVLLGIAPSAGVAGFGLAGVVAIWALGRRGRPEVATALTLV

Foldseek 3Di:
DDDPVRVVVVVVVVVCVVVCVVVVVVCVVVVVVVLVVVLQVQQVVQLVVCVVVVHHSVVSSVVSSVVSVVVLVVVCVPDDRPPVCVVPVD

Secondary structure (DSSP, 8-state):
---HHHHHHHHHHHHHHHHHHHHHHHHHHTT-HHHHHHHHHHHHHHHHHHHHTTS-HHHHHHHHHHHHHHHHHHHHTSS-TTHHHHHH--